Protein AF-A0A3D3S275-F1 (afdb_monomer_lite)

Secondary structure (DSSP, 8-state):
-TT--S--EETTEEPPHHHHHHHHHHHHHHH-HHHHS-GGG--SSPPPP--HHHHHHHHIIIIIIS-HHHHHHHHHHHHTTSS-------SS--HHHHHHHT--GGGSSS---TTTT--TT-----THHHH--------HHHHHHHHHHTPPPPPP-

Sequence (157 aa):
TTALAIARRQGSRRRPPQFQRQDAEDLIALIFPDQLACLENIQGEREIPDHPLVRQALRDCLDEVMDADGLERLLKGLESGAVQVSGRDLPGPSPLAEAVINAKPYAFLDDGEAEERRTRAISTRSAAWAEAAVPNVFDAAVVAAVRDQIRPAPRDA

pLDDT: mean 80.14, std 15.14, range [47.06, 98.38]

Foldseek 3Di:
DVVCPFDQDDPPGGDDVVVSVVVVVVVCCVQQVQVVDDPVVDDDDRDQGPDPVSVVVVCCVCCPVPVVVVVVVVVVCVVVVVDDDDDDDDPDDDPVRVCVLPPDPVVDPDPPPVVVSPPVVDDDPDCVVVVVVPPPDDPPVVVVVVCVVPDDDDDDD

Radius of gyration: 25.34 Å; chains: 1; bounding box: 57×40×63 Å

Structure (mmCIF, N/CA/C/O backbone):
data_AF-A0A3D3S275-F1
#
_entry.id   AF-A0A3D3S275-F1
#
loop_
_atom_site.group_PDB
_atom_site.id
_atom_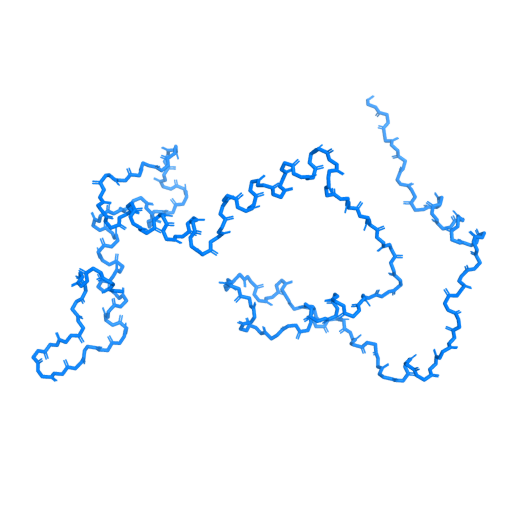site.type_symbol
_atom_site.label_atom_id
_atom_site.label_alt_id
_atom_site.label_comp_id
_atom_site.label_asym_id
_atom_site.label_entity_id
_atom_site.label_seq_id
_atom_site.pdbx_PDB_ins_code
_atom_site.Cartn_x
_atom_site.Cartn_y
_atom_site.Cartn_z
_atom_site.occupancy
_atom_site.B_iso_or_equiv
_atom_site.auth_seq_id
_atom_site.auth_comp_id
_atom_site.auth_asym_id
_atom_site.auth_atom_id
_atom_site.pdbx_PDB_model_num
ATOM 1 N N . THR A 1 1 ? 11.522 -6.764 -12.513 1.00 58.56 1 THR A N 1
ATOM 2 C CA . THR A 1 1 ? 12.154 -6.915 -13.851 1.00 58.56 1 THR A CA 1
ATOM 3 C C . THR A 1 1 ? 11.603 -8.121 -14.604 1.00 58.56 1 THR A C 1
ATOM 5 O O . THR A 1 1 ? 12.325 -8.806 -15.321 1.00 58.56 1 THR A O 1
ATOM 8 N N . THR A 1 2 ? 10.301 -8.363 -14.485 1.00 64.38 2 THR A N 1
ATOM 9 C CA . THR A 1 2 ? 9.579 -9.515 -15.046 1.00 64.38 2 THR A CA 1
ATOM 10 C C . THR A 1 2 ? 9.590 -9.514 -16.577 1.00 64.38 2 THR A C 1
ATOM 12 O O . THR A 1 2 ? 9.753 -10.562 -17.184 1.00 64.38 2 THR A O 1
ATOM 15 N N . ALA A 1 3 ? 9.561 -8.330 -17.195 1.00 81.06 3 ALA A N 1
ATOM 16 C CA . ALA A 1 3 ? 9.650 -8.157 -18.646 1.00 81.06 3 ALA A CA 1
ATOM 17 C C . ALA A 1 3 ? 11.088 -8.139 -19.212 1.00 81.06 3 ALA A C 1
ATOM 19 O O . ALA A 1 3 ? 11.273 -7.849 -20.388 1.00 81.06 3 ALA A O 1
ATOM 20 N N . LEU A 1 4 ? 12.119 -8.382 -18.387 1.00 84.69 4 LEU A N 1
ATOM 21 C CA . LEU A 1 4 ? 13.541 -8.331 -18.782 1.00 84.69 4 LEU A CA 1
ATOM 22 C C . LEU A 1 4 ? 14.008 -7.003 -19.424 1.00 84.69 4 LEU A C 1
ATOM 24 O O . LEU A 1 4 ? 15.074 -6.961 -20.030 1.00 84.69 4 LEU A O 1
ATOM 28 N N . ALA A 1 5 ? 13.265 -5.910 -19.229 1.00 86.62 5 ALA A N 1
ATOM 29 C CA . ALA A 1 5 ? 13.575 -4.596 -19.803 1.00 86.62 5 ALA A CA 1
ATOM 30 C C . ALA A 1 5 ? 14.853 -3.944 -19.234 1.00 86.62 5 ALA A C 1
ATOM 32 O O . ALA A 1 5 ? 15.454 -3.097 -19.884 1.00 86.62 5 ALA A O 1
ATOM 33 N N . ILE A 1 6 ? 15.288 -4.351 -18.035 1.00 91.00 6 ILE A N 1
ATOM 34 C CA . ILE A 1 6 ?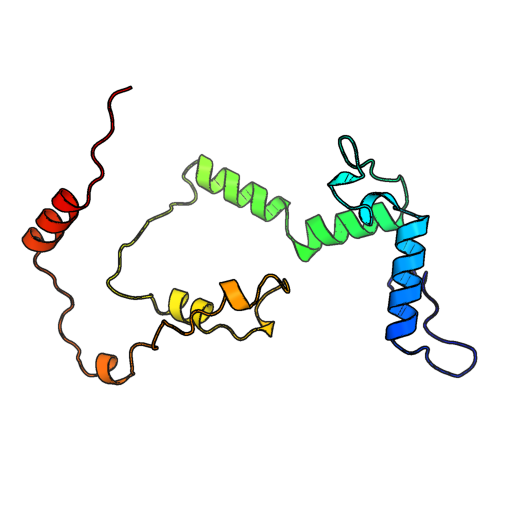 16.483 -3.817 -17.369 1.00 91.00 6 ILE A CA 1
ATOM 35 C C . ILE A 1 6 ? 17.580 -4.876 -17.333 1.00 91.00 6 ILE A C 1
ATOM 37 O O . ILE A 1 6 ? 17.381 -5.993 -16.837 1.00 91.00 6 ILE A O 1
ATOM 41 N N . ALA A 1 7 ? 18.768 -4.508 -17.813 1.00 89.56 7 ALA A N 1
ATOM 42 C CA . ALA A 1 7 ? 19.927 -5.384 -17.821 1.00 89.56 7 ALA A CA 1
ATOM 43 C C . ALA A 1 7 ? 20.372 -5.725 -16.389 1.00 89.56 7 ALA A C 1
ATOM 45 O O . ALA A 1 7 ? 20.755 -4.868 -15.597 1.00 89.56 7 ALA A O 1
ATOM 46 N N . ARG A 1 8 ? 20.387 -7.019 -16.053 1.00 89.81 8 ARG A N 1
ATOM 47 C CA . ARG A 1 8 ? 20.826 -7.502 -14.725 1.00 89.81 8 ARG A CA 1
ATOM 48 C C . ARG A 1 8 ? 22.299 -7.908 -14.682 1.00 89.81 8 ARG A C 1
ATOM 50 O O . ARG A 1 8 ? 22.852 -8.168 -13.609 1.00 89.81 8 ARG A O 1
ATOM 57 N N . ARG A 1 9 ? 22.940 -8.010 -15.846 1.00 90.75 9 ARG A N 1
ATOM 58 C CA . ARG A 1 9 ? 24.329 -8.443 -16.020 1.00 90.75 9 ARG A CA 1
ATOM 59 C C . ARG A 1 9 ? 25.020 -7.607 -17.086 1.00 90.75 9 ARG A C 1
ATOM 61 O O . ARG A 1 9 ? 24.390 -7.199 -18.053 1.00 90.75 9 ARG A O 1
ATOM 68 N N . GLN A 1 10 ? 26.320 -7.420 -16.908 1.00 86.12 10 GLN A N 1
ATOM 69 C CA . GLN A 1 10 ? 27.220 -6.861 -17.907 1.00 86.12 10 GLN A CA 1
ATOM 70 C C . GLN A 1 10 ? 28.366 -7.863 -18.089 1.00 86.12 10 GLN A C 1
ATOM 72 O O . GLN A 1 10 ? 29.195 -8.057 -17.195 1.00 86.12 10 GLN A O 1
ATOM 77 N N . GLY A 1 11 ? 28.344 -8.591 -19.209 1.00 87.94 11 GLY A N 1
ATOM 78 C CA . GLY A 1 11 ? 29.202 -9.761 -19.412 1.00 87.94 11 GLY A CA 1
ATOM 79 C C . GLY A 1 11 ? 28.978 -10.837 -18.338 1.00 87.94 11 GLY A C 1
ATOM 80 O O . GLY A 1 11 ? 27.848 -11.250 -18.069 1.00 87.94 11 GLY A O 1
ATOM 81 N N . SER A 1 12 ? 30.058 -11.288 -17.693 1.00 89.94 12 SER A N 1
ATOM 82 C CA . SER A 1 12 ? 30.006 -12.312 -16.639 1.00 89.94 12 SER A CA 1
ATOM 83 C C . SER A 1 12 ? 29.583 -11.781 -15.262 1.00 89.94 12 SER A C 1
ATOM 85 O O . SER A 1 12 ? 29.259 -12.577 -14.376 1.00 89.94 12 SER A O 1
ATOM 87 N N . ARG A 1 13 ? 29.552 -10.455 -15.062 1.00 90.38 13 ARG A N 1
ATOM 88 C CA . ARG A 1 13 ? 29.298 -9.822 -13.759 1.00 90.38 13 ARG A CA 1
ATOM 89 C C . ARG A 1 13 ? 27.846 -9.365 -13.615 1.00 90.38 13 ARG A C 1
ATOM 91 O O . ARG A 1 13 ? 27.201 -8.957 -14.580 1.00 90.38 13 ARG A O 1
ATOM 98 N N . ARG A 1 14 ? 27.319 -9.434 -12.388 1.00 91.00 14 ARG A N 1
ATOM 99 C CA . ARG A 1 14 ? 25.995 -8.891 -12.036 1.00 91.00 14 ARG A CA 1
ATOM 100 C C . ARG A 1 14 ? 26.083 -7.371 -11.913 1.00 91.00 14 ARG A C 1
ATOM 102 O O . ARG A 1 14 ? 27.045 -6.874 -11.332 1.00 91.00 14 ARG A O 1
ATOM 109 N N . ARG A 1 15 ? 25.082 -6.649 -12.423 1.00 92.06 15 ARG A N 1
ATOM 110 C CA . ARG A 1 15 ? 24.997 -5.197 -12.225 1.00 92.06 15 ARG A CA 1
ATOM 111 C C . ARG A 1 15 ? 24.554 -4.897 -10.786 1.00 92.06 15 ARG A C 1
ATOM 113 O O . ARG A 1 15 ? 23.614 -5.542 -10.314 1.00 92.06 15 ARG A O 1
ATOM 120 N N . PRO A 1 16 ? 25.199 -3.954 -10.081 1.00 93.19 16 PRO A N 1
ATOM 121 C CA . PRO A 1 16 ? 24.745 -3.513 -8.765 1.00 93.19 16 PRO A CA 1
ATOM 122 C C . PRO A 1 16 ? 23.274 -3.048 -8.774 1.00 93.19 16 PRO A C 1
ATOM 124 O O . PRO A 1 16 ? 22.828 -2.492 -9.782 1.00 93.19 16 PRO A O 1
ATOM 127 N N . PRO A 1 17 ? 22.506 -3.262 -7.686 1.00 91.75 17 PRO A N 1
ATOM 128 C CA . PRO A 1 17 ? 21.096 -2.866 -7.620 1.00 91.75 17 PRO A CA 1
ATOM 129 C C . PRO A 1 17 ? 20.848 -1.370 -7.843 1.00 91.75 17 PRO A C 1
ATOM 131 O O . PRO A 1 17 ? 19.816 -1.010 -8.390 1.00 91.75 17 PRO A O 1
ATOM 134 N N . GLN A 1 18 ? 21.791 -0.510 -7.454 1.00 93.19 18 GLN A N 1
ATOM 135 C CA . GLN A 1 18 ? 21.687 0.945 -7.594 1.00 93.19 18 GLN A CA 1
ATOM 136 C C . GLN A 1 18 ? 21.574 1.349 -9.066 1.00 93.19 18 GLN A C 1
ATOM 138 O O . GLN A 1 18 ? 20.670 2.085 -9.435 1.00 93.19 18 GLN A O 1
ATOM 143 N N . PHE A 1 19 ? 22.425 0.780 -9.923 1.00 92.44 19 PHE A N 1
ATOM 144 C CA . PHE A 1 19 ? 22.367 1.038 -11.360 1.00 92.44 19 PHE A CA 1
ATOM 145 C C . PHE A 1 19 ? 21.114 0.450 -12.009 1.00 92.44 19 PHE A C 1
ATOM 147 O O . PHE A 1 19 ? 20.572 1.055 -12.917 1.00 92.44 19 PHE A O 1
ATOM 154 N N . GLN A 1 20 ? 20.623 -0.698 -11.530 1.00 91.88 20 GLN A N 1
ATOM 155 C CA . GLN A 1 20 ? 19.355 -1.250 -12.022 1.00 91.88 20 GLN A CA 1
ATOM 156 C C . GLN A 1 20 ? 18.156 -0.358 -11.665 1.00 91.88 20 GLN A C 1
ATOM 158 O O . GLN A 1 20 ? 17.194 -0.336 -12.423 1.00 91.88 20 GLN A O 1
ATOM 163 N N . ARG A 1 21 ? 18.194 0.345 -10.522 1.00 91.31 21 ARG A N 1
ATOM 164 C CA . ARG A 1 21 ? 17.170 1.338 -10.159 1.00 91.31 21 ARG A CA 1
ATOM 165 C C . ARG A 1 21 ? 17.259 2.566 -11.051 1.00 91.31 21 ARG A C 1
ATOM 167 O O . ARG A 1 21 ? 16.245 2.936 -11.618 1.00 91.31 21 ARG A O 1
ATOM 174 N N . GLN A 1 22 ? 18.462 3.103 -11.246 1.00 93.25 22 GLN A N 1
ATOM 175 C CA . GLN A 1 22 ? 18.675 4.236 -12.145 1.00 93.25 22 GLN A CA 1
ATOM 176 C C . GLN A 1 22 ? 18.194 3.921 -13.571 1.00 93.25 22 GLN A C 1
ATOM 178 O O . GLN A 1 22 ? 17.392 4.663 -14.119 1.00 93.25 22 GLN A O 1
ATOM 183 N N . ASP A 1 23 ? 18.578 2.768 -14.135 1.00 92.69 23 ASP A N 1
ATOM 184 C CA . ASP A 1 23 ? 18.104 2.366 -15.467 1.00 92.69 23 ASP A CA 1
ATOM 185 C C . ASP A 1 23 ? 16.565 2.205 -15.511 1.00 92.69 23 ASP A C 1
ATOM 187 O O . ASP A 1 23 ? 15.942 2.389 -16.555 1.00 92.69 23 ASP A O 1
ATOM 191 N N . ALA A 1 24 ? 15.940 1.792 -14.399 1.00 91.94 24 ALA A N 1
ATOM 192 C CA . ALA A 1 24 ? 14.488 1.653 -14.308 1.00 91.94 24 ALA A CA 1
ATOM 193 C C . ALA A 1 24 ? 13.786 3.014 -14.236 1.00 91.94 24 ALA A C 1
ATOM 195 O O . ALA A 1 24 ? 12.747 3.181 -14.866 1.00 91.94 24 ALA A O 1
ATOM 196 N N . GLU A 1 25 ? 14.353 3.976 -13.510 1.00 91.88 25 GLU A N 1
ATOM 197 C CA . GLU A 1 25 ? 13.883 5.364 -13.479 1.00 91.88 25 GLU A CA 1
ATOM 198 C C . GLU A 1 25 ? 13.996 6.007 -14.867 1.00 91.88 25 GLU A C 1
ATOM 200 O O . GLU A 1 25 ? 13.021 6.586 -15.343 1.00 91.88 25 GLU A O 1
ATOM 205 N N . ASP A 1 26 ? 15.119 5.806 -15.567 1.00 93.31 26 ASP A N 1
ATOM 206 C CA . ASP A 1 26 ? 15.311 6.271 -16.947 1.00 93.31 26 ASP A CA 1
ATOM 207 C C . ASP A 1 26 ? 14.275 5.652 -17.904 1.00 93.31 26 ASP A C 1
ATOM 209 O O . ASP A 1 26 ? 13.726 6.329 -18.777 1.00 93.31 26 ASP A O 1
ATOM 213 N N . LEU A 1 27 ? 13.961 4.362 -17.729 1.00 93.00 27 LEU A N 1
ATOM 214 C CA . LEU A 1 27 ? 12.913 3.696 -18.501 1.00 93.00 27 LEU A CA 1
ATOM 215 C C . LEU A 1 27 ? 11.534 4.309 -18.226 1.00 93.00 27 LEU A C 1
ATOM 217 O O . LEU A 1 27 ? 10.785 4.527 -19.175 1.00 93.00 27 LEU A O 1
ATOM 221 N N . ILE A 1 28 ? 11.198 4.597 -16.963 1.00 92.69 28 ILE A N 1
ATOM 222 C CA . ILE A 1 28 ? 9.935 5.259 -16.599 1.00 92.69 28 ILE A CA 1
ATOM 223 C C . ILE A 1 28 ? 9.871 6.650 -17.232 1.00 92.69 28 ILE A C 1
ATOM 225 O O . ILE A 1 28 ? 8.863 6.973 -17.851 1.00 92.69 28 ILE A O 1
ATOM 229 N N . ALA A 1 29 ? 10.948 7.436 -17.162 1.00 91.44 29 ALA A N 1
ATOM 230 C CA . ALA A 1 29 ? 11.010 8.762 -17.777 1.00 91.44 29 ALA A CA 1
ATOM 231 C C . ALA A 1 29 ? 10.754 8.725 -19.292 1.00 91.44 29 ALA A C 1
ATOM 233 O O . ALA A 1 29 ? 10.172 9.656 -19.843 1.00 91.44 29 ALA A O 1
ATOM 234 N N . LEU A 1 30 ? 11.160 7.643 -19.963 1.00 92.81 30 LEU A N 1
ATOM 235 C CA . LEU A 1 30 ? 10.932 7.455 -21.392 1.00 92.81 30 LEU A CA 1
ATOM 236 C C . LEU A 1 30 ? 9.490 7.041 -21.720 1.00 92.81 30 LEU A C 1
ATOM 238 O O . LEU A 1 30 ? 8.929 7.525 -22.700 1.00 92.81 30 LEU A O 1
ATOM 242 N N . ILE A 1 31 ? 8.912 6.109 -20.955 1.00 93.69 31 ILE A N 1
ATOM 243 C CA . ILE A 1 31 ? 7.621 5.486 -21.303 1.00 93.69 31 ILE A CA 1
ATOM 244 C C . ILE A 1 31 ? 6.418 6.139 -20.623 1.00 93.69 31 ILE A C 1
ATOM 246 O O . ILE A 1 31 ? 5.303 5.969 -21.104 1.00 93.69 31 ILE A O 1
ATOM 250 N N . PHE A 1 32 ? 6.628 6.828 -19.501 1.00 92.62 32 PHE A N 1
ATOM 251 C CA . PHE A 1 32 ? 5.596 7.506 -18.722 1.00 92.62 32 PHE A CA 1
ATOM 252 C C . PHE A 1 32 ? 6.167 8.754 -18.020 1.00 92.62 32 PHE A C 1
ATOM 254 O O . PHE A 1 32 ? 6.220 8.808 -16.790 1.00 92.62 32 PHE A O 1
ATOM 261 N N . PRO A 1 33 ? 6.595 9.774 -18.788 1.00 87.88 33 PRO A N 1
ATOM 262 C CA . PRO A 1 33 ? 7.237 10.974 -18.244 1.00 87.88 33 PRO A CA 1
ATOM 263 C C . PRO A 1 33 ? 6.361 11.693 -17.215 1.00 87.88 33 PRO A C 1
ATOM 265 O O . PRO A 1 33 ? 6.856 12.110 -16.166 1.00 87.88 33 PRO A O 1
ATOM 268 N N . ASP A 1 34 ? 5.053 11.760 -17.468 1.00 87.50 34 ASP A N 1
ATOM 269 C CA . ASP A 1 34 ? 4.092 12.396 -16.574 1.00 87.50 34 ASP A CA 1
ATOM 270 C C . ASP A 1 34 ? 4.149 11.800 -15.170 1.00 87.50 34 ASP A C 1
ATOM 272 O O . ASP A 1 34 ? 4.082 12.554 -14.206 1.00 87.50 34 ASP A O 1
ATOM 276 N N . GLN A 1 35 ? 4.356 10.484 -15.017 1.00 85.75 35 GLN A N 1
ATOM 277 C CA . GLN A 1 35 ? 4.463 9.819 -13.711 1.00 85.75 35 GLN A CA 1
ATOM 278 C C . GLN A 1 35 ? 5.535 10.450 -12.808 1.00 85.75 35 GLN A C 1
ATOM 280 O O . GLN A 1 35 ? 5.349 10.505 -11.594 1.00 85.75 35 GLN A O 1
ATOM 285 N N . LEU A 1 36 ? 6.631 10.940 -13.391 1.00 83.88 36 LEU A N 1
ATOM 286 C CA . LEU A 1 36 ? 7.743 11.554 -12.663 1.00 83.88 36 LEU A CA 1
ATOM 287 C C . LEU A 1 36 ? 7.590 13.070 -12.493 1.00 83.88 36 LEU A C 1
ATOM 289 O O . LEU A 1 36 ? 8.333 13.674 -11.721 1.00 83.88 36 LEU A O 1
ATOM 293 N N . ALA A 1 37 ? 6.655 13.700 -13.204 1.00 81.88 37 ALA A N 1
ATOM 294 C CA . ALA A 1 37 ? 6.446 15.133 -13.100 1.00 81.88 37 ALA A CA 1
ATOM 295 C C . ALA A 1 37 ? 5.814 15.511 -11.747 1.00 81.88 37 ALA A C 1
ATOM 297 O O . ALA A 1 37 ? 4.862 14.873 -11.270 1.00 81.88 37 ALA A O 1
ATOM 298 N N . CYS A 1 38 ? 6.349 16.581 -11.141 1.00 77.25 38 CYS A N 1
ATOM 299 C CA . CYS A 1 38 ? 5.765 17.199 -9.952 1.00 77.25 38 CYS A CA 1
ATOM 300 C C . CYS A 1 38 ? 4.315 17.598 -10.231 1.00 77.25 38 CYS A C 1
ATOM 302 O O . CYS A 1 38 ? 3.987 18.020 -11.342 1.00 77.25 38 CYS A O 1
ATOM 304 N N . LEU A 1 39 ? 3.462 17.514 -9.209 1.00 66.25 39 LEU A N 1
ATOM 305 C CA . LEU A 1 39 ? 2.042 17.845 -9.333 1.00 66.25 39 LEU A CA 1
ATOM 306 C C . LEU A 1 39 ? 1.817 19.283 -9.827 1.00 66.25 39 LEU A C 1
ATOM 308 O O . LEU A 1 39 ? 0.859 19.511 -10.553 1.00 66.25 39 LEU A O 1
ATOM 312 N N . GLU A 1 40 ? 2.710 20.230 -9.516 1.00 74.06 40 GLU A N 1
ATOM 313 C CA . GLU A 1 40 ? 2.618 21.600 -10.040 1.00 74.06 40 GLU A CA 1
ATOM 314 C C . GLU A 1 40 ? 2.904 21.745 -11.547 1.00 74.06 40 GLU A C 1
ATOM 316 O O . GLU A 1 40 ? 2.515 22.747 -12.144 1.00 74.06 40 GLU A O 1
ATOM 321 N N . ASN A 1 41 ? 3.578 20.773 -12.169 1.00 69.75 41 ASN A N 1
ATOM 322 C CA . ASN A 1 41 ? 3.998 20.834 -13.574 1.00 69.75 41 ASN A CA 1
ATOM 323 C C . ASN A 1 41 ? 3.023 20.131 -14.527 1.00 69.75 41 ASN A C 1
ATOM 325 O O . ASN A 1 41 ? 3.186 20.227 -15.742 1.00 69.75 41 ASN A O 1
ATOM 329 N N . ILE A 1 42 ? 2.015 19.439 -13.993 1.00 69.56 42 ILE A N 1
ATOM 330 C CA . ILE A 1 42 ? 0.981 18.768 -14.780 1.00 69.56 42 ILE A CA 1
ATOM 331 C C . ILE A 1 42 ? -0.293 19.605 -14.691 1.00 69.56 42 ILE A C 1
ATOM 333 O O . ILE A 1 42 ? -0.877 19.761 -13.621 1.00 69.56 42 ILE A O 1
ATOM 337 N N . GLN A 1 43 ? -0.731 20.161 -15.820 1.00 69.25 43 GLN A N 1
ATOM 338 C CA . GLN A 1 43 ? -2.026 20.833 -15.903 1.00 69.25 43 GLN A CA 1
ATOM 339 C C . GLN A 1 43 ? -3.093 19.823 -16.334 1.00 69.25 43 GLN A C 1
ATOM 341 O O . GLN A 1 43 ? -3.148 19.451 -17.500 1.00 69.25 43 GLN A O 1
ATOM 346 N N . GLY A 1 44 ? -3.953 19.410 -15.400 1.00 75.50 44 GLY A N 1
ATOM 347 C CA . GLY A 1 44 ? -5.066 18.494 -15.670 1.00 75.50 44 GLY A CA 1
ATOM 348 C C . GLY A 1 44 ? -4.813 17.054 -15.218 1.00 75.50 44 GLY A C 1
ATOM 349 O O . GLY A 1 44 ? -4.001 16.798 -14.329 1.00 75.50 44 GLY A O 1
ATOM 350 N N . GLU A 1 45 ? -5.571 16.117 -15.787 1.00 78.50 45 GLU A N 1
ATOM 351 C CA . GLU A 1 45 ? -5.434 14.688 -15.497 1.00 78.50 45 GLU A CA 1
ATOM 352 C C . GLU A 1 45 ? -4.155 14.120 -16.125 1.00 78.50 45 GLU A C 1
ATOM 354 O O . GLU A 1 45 ? -3.722 14.557 -17.188 1.00 78.50 45 GLU A O 1
ATOM 359 N N . ARG A 1 46 ? -3.546 13.127 -15.465 1.00 83.81 46 ARG A N 1
ATOM 360 C CA . ARG A 1 46 ? -2.374 12.424 -16.003 1.00 83.81 46 ARG A CA 1
ATOM 361 C C . ARG A 1 46 ? -2.812 11.570 -17.187 1.00 83.81 46 ARG A C 1
ATOM 363 O O . ARG A 1 46 ? -3.615 10.653 -17.008 1.00 83.81 46 ARG A O 1
ATOM 370 N N . GLU A 1 47 ? -2.254 11.824 -18.364 1.00 86.75 47 GLU A N 1
ATOM 371 C CA . GLU A 1 47 ? -2.492 10.959 -19.514 1.00 86.75 47 GLU A CA 1
ATOM 372 C C . GLU A 1 47 ? -1.740 9.643 -19.314 1.00 86.75 47 GLU A C 1
ATOM 374 O O . GLU A 1 47 ? -0.525 9.627 -19.125 1.00 86.75 47 GLU A O 1
ATOM 379 N N . ILE A 1 48 ? -2.464 8.522 -19.319 1.00 90.81 48 ILE A N 1
ATOM 380 C CA . ILE A 1 48 ? -1.862 7.195 -19.167 1.00 90.81 48 ILE A CA 1
ATOM 381 C C . ILE A 1 48 ? -1.391 6.716 -20.547 1.00 90.81 48 ILE A C 1
ATOM 383 O O . ILE A 1 48 ? -2.230 6.501 -21.426 1.00 90.81 48 ILE A O 1
ATOM 387 N N . PRO A 1 49 ? -0.081 6.489 -20.756 1.00 92.94 49 PRO A N 1
ATOM 388 C CA . PRO A 1 49 ? 0.433 6.027 -22.038 1.00 92.94 49 PRO A CA 1
ATOM 389 C C . PRO A 1 49 ? -0.090 4.632 -22.394 1.00 92.94 49 PRO A C 1
ATOM 391 O O . PRO A 1 49 ? -0.092 3.725 -21.553 1.00 92.94 49 PRO A O 1
ATOM 394 N N . ASP A 1 50 ? -0.435 4.415 -23.668 1.00 93.75 50 ASP A N 1
ATOM 395 C CA . ASP A 1 50 ? -0.696 3.068 -24.190 1.00 93.75 50 ASP A CA 1
ATOM 396 C C . ASP A 1 50 ? 0.624 2.313 -24.387 1.00 93.75 50 ASP A C 1
ATOM 398 O O . ASP A 1 50 ? 1.184 2.208 -25.479 1.00 93.75 50 ASP A O 1
ATOM 402 N N . HIS A 1 51 ? 1.161 1.819 -23.276 1.00 94.31 51 HIS A N 1
ATOM 403 C CA . HIS A 1 51 ? 2.397 1.060 -23.246 1.00 94.31 51 HIS A CA 1
ATOM 404 C C . HIS A 1 51 ? 2.201 -0.231 -22.438 1.00 94.31 51 HIS A C 1
ATOM 406 O O . HIS A 1 51 ? 1.691 -0.183 -21.315 1.00 94.31 51 HIS A O 1
ATOM 412 N N . PRO A 1 52 ? 2.630 -1.408 -22.937 1.00 94.12 52 PRO A N 1
ATOM 413 C CA . PRO A 1 52 ? 2.370 -2.686 -22.273 1.00 94.12 52 PRO A CA 1
ATOM 414 C C . PRO A 1 52 ? 2.945 -2.761 -20.854 1.00 94.12 52 PRO A C 1
ATOM 416 O O . PRO A 1 52 ? 2.303 -3.330 -19.977 1.00 94.12 52 PRO A O 1
ATOM 419 N N . LEU A 1 53 ? 4.113 -2.155 -20.597 1.00 93.00 53 LEU A N 1
ATOM 420 C CA . LEU A 1 53 ? 4.677 -2.113 -19.239 1.00 93.00 53 LEU A CA 1
ATOM 421 C C . LEU A 1 53 ? 3.870 -1.219 -18.294 1.00 93.00 53 LEU A C 1
ATOM 423 O O . LEU A 1 53 ? 3.770 -1.546 -17.118 1.00 93.00 53 LEU A O 1
ATOM 427 N N . VAL A 1 54 ? 3.283 -0.129 -18.800 1.00 93.81 54 VAL A N 1
ATOM 428 C CA . VAL A 1 54 ? 2.440 0.767 -17.994 1.00 93.81 54 VAL A CA 1
ATOM 429 C C . VAL A 1 54 ? 1.132 0.059 -17.659 1.00 93.81 54 VAL A C 1
ATOM 431 O O . VAL A 1 54 ? 0.771 -0.031 -16.490 1.00 93.81 54 VAL A O 1
ATOM 434 N N . ARG A 1 55 ? 0.472 -0.542 -18.658 1.00 94.62 55 ARG A N 1
ATOM 435 C CA . ARG A 1 55 ? -0.761 -1.320 -18.451 1.00 94.62 55 ARG A CA 1
ATOM 436 C C . ARG A 1 55 ? -0.558 -2.475 -17.472 1.00 94.62 55 ARG A C 1
ATOM 438 O O . ARG A 1 55 ? -1.393 -2.673 -16.596 1.00 94.62 55 ARG A O 1
ATOM 445 N N . GLN A 1 56 ? 0.547 -3.214 -17.596 1.00 94.62 56 GLN A N 1
ATOM 446 C CA . GLN A 1 56 ? 0.859 -4.299 -16.666 1.00 94.62 56 GLN A CA 1
ATOM 447 C C . GLN A 1 56 ? 1.131 -3.771 -15.254 1.00 94.62 56 GLN A C 1
ATOM 449 O O . GLN A 1 56 ? 0.568 -4.303 -14.310 1.00 94.62 56 GLN A O 1
ATOM 454 N N . ALA A 1 57 ? 1.933 -2.713 -15.102 1.00 92.38 57 ALA A N 1
ATOM 455 C CA . ALA A 1 57 ? 2.228 -2.149 -13.786 1.00 92.38 57 ALA A CA 1
ATOM 456 C C . ALA A 1 57 ? 0.967 -1.626 -13.084 1.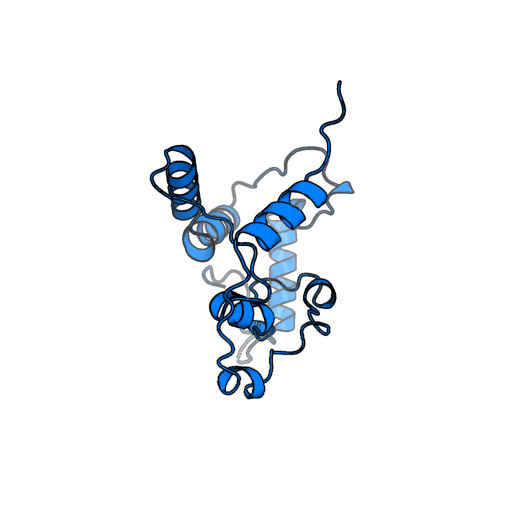00 92.38 57 ALA A C 1
ATOM 458 O O . ALA A 1 57 ? 0.791 -1.863 -11.894 1.00 92.38 57 ALA A O 1
ATOM 459 N N . LEU A 1 58 ? 0.070 -0.957 -13.817 1.00 93.31 58 LEU A N 1
ATOM 460 C CA . LEU A 1 58 ? -1.216 -0.515 -13.275 1.00 93.31 58 LEU A CA 1
ATOM 461 C C . LEU A 1 58 ? -2.064 -1.698 -12.815 1.00 93.31 58 LEU A C 1
ATOM 463 O O . LEU A 1 58 ? -2.603 -1.660 -11.714 1.00 93.31 58 LEU A O 1
ATOM 467 N N . ARG A 1 59 ? -2.137 -2.758 -13.625 1.00 94.62 59 ARG A N 1
ATOM 468 C CA . ARG A 1 59 ? -2.862 -3.976 -13.269 1.00 94.62 59 ARG A CA 1
ATOM 469 C C . ARG A 1 59 ? -2.281 -4.647 -12.025 1.00 94.62 59 ARG A C 1
ATOM 471 O O . ARG A 1 59 ? -3.027 -4.963 -11.110 1.00 94.62 59 ARG A O 1
ATOM 478 N N . ASP A 1 60 ? -0.964 -4.825 -11.969 1.00 93.88 60 ASP A N 1
ATOM 479 C CA . ASP A 1 60 ? -0.289 -5.452 -10.827 1.00 93.88 60 ASP A CA 1
ATOM 480 C C . ASP A 1 60 ? -0.528 -4.637 -9.546 1.00 93.88 60 ASP A C 1
ATOM 482 O O . ASP A 1 60 ? -0.852 -5.187 -8.494 1.00 93.88 60 ASP A O 1
ATOM 486 N N . CYS A 1 61 ? -0.426 -3.308 -9.629 1.00 92.75 61 CYS A N 1
ATOM 487 C CA . CYS A 1 61 ? -0.675 -2.437 -8.486 1.00 92.75 61 CYS A CA 1
ATOM 488 C C . CYS A 1 61 ? -2.137 -2.483 -8.022 1.00 92.75 61 CYS A C 1
ATOM 490 O O . CYS A 1 61 ? -2.375 -2.628 -6.826 1.00 92.75 61 CYS A O 1
ATOM 492 N N . LEU A 1 62 ? -3.104 -2.358 -8.934 1.00 94.12 62 LEU A N 1
ATOM 493 C CA . LEU A 1 62 ? -4.524 -2.253 -8.585 1.00 94.12 62 LEU A CA 1
ATOM 494 C C . LEU A 1 62 ? -5.134 -3.599 -8.180 1.00 94.12 62 LEU A C 1
ATOM 496 O O . LEU A 1 62 ? -5.848 -3.669 -7.180 1.00 94.12 62 LEU A O 1
ATOM 500 N N . ASP A 1 63 ? -4.827 -4.662 -8.919 1.00 93.81 63 ASP A N 1
ATOM 501 C CA . ASP A 1 63 ? -5.500 -5.950 -8.757 1.00 93.81 63 ASP A CA 1
ATOM 502 C C . ASP A 1 63 ? -4.736 -6.865 -7.793 1.00 93.81 63 ASP A C 1
ATOM 504 O O . ASP A 1 63 ? -5.350 -7.540 -6.970 1.00 93.81 63 ASP A O 1
ATOM 508 N N . GLU A 1 64 ? -3.400 -6.908 -7.880 1.00 90.00 64 GLU A N 1
ATOM 509 C CA . GLU A 1 64 ? -2.604 -7.854 -7.085 1.00 90.00 64 GLU A CA 1
ATOM 510 C C . GLU A 1 64 ? -2.170 -7.263 -5.744 1.00 90.00 64 GLU A C 1
ATOM 512 O O . GLU A 1 64 ? -2.294 -7.919 -4.710 1.00 90.00 64 GLU A O 1
ATOM 517 N N . VAL A 1 65 ? -1.645 -6.034 -5.746 1.00 90.19 65 VAL A N 1
ATOM 518 C CA . VAL A 1 65 ? -1.115 -5.409 -4.525 1.00 90.19 65 VAL A CA 1
ATOM 519 C C . VAL A 1 65 ? -2.221 -4.752 -3.700 1.00 90.19 65 VAL A C 1
ATOM 521 O O . VAL A 1 65 ? -2.217 -4.885 -2.477 1.00 90.19 65 VAL A O 1
ATOM 524 N N . MET A 1 66 ? -3.148 -4.035 -4.343 1.00 91.00 66 MET A N 1
ATOM 525 C CA . MET A 1 66 ? -4.178 -3.254 -3.647 1.00 91.00 66 MET A CA 1
ATOM 526 C C . MET A 1 66 ? -5.518 -3.983 -3.456 1.00 91.00 66 MET A C 1
ATOM 528 O O . MET A 1 66 ? -6.256 -3.589 -2.556 1.00 91.00 66 MET A O 1
ATOM 532 N N . ASP A 1 67 ? -5.840 -5.012 -4.256 1.00 94.56 67 ASP A N 1
ATOM 533 C CA . ASP A 1 67 ? -7.177 -5.646 -4.315 1.00 94.56 67 ASP A CA 1
ATOM 534 C C . ASP A 1 67 ? -8.303 -4.598 -4.432 1.00 94.56 67 ASP A C 1
ATOM 536 O O . ASP A 1 67 ? -9.183 -4.477 -3.572 1.00 94.56 67 ASP A O 1
ATOM 540 N N . ALA A 1 68 ? -8.254 -3.793 -5.499 1.00 96.00 68 ALA A N 1
ATOM 541 C CA . ALA A 1 68 ? -9.220 -2.721 -5.737 1.00 96.00 68 ALA A CA 1
ATOM 542 C C . ALA A 1 68 ? -10.675 -3.231 -5.752 1.00 96.00 68 ALA A C 1
ATOM 544 O O . ALA A 1 68 ? -11.558 -2.601 -5.164 1.00 96.00 68 ALA A O 1
ATOM 545 N N . ASP A 1 69 ? -10.918 -4.408 -6.334 1.00 96.06 69 ASP A N 1
ATOM 546 C CA . ASP A 1 69 ? -12.240 -5.040 -6.325 1.00 96.06 69 ASP A CA 1
ATOM 547 C C . ASP A 1 69 ? -12.691 -5.396 -4.897 1.00 96.06 69 ASP A C 1
ATOM 549 O O . ASP A 1 69 ? -13.870 -5.279 -4.552 1.00 96.06 69 ASP A O 1
ATOM 553 N N . GLY A 1 70 ? -11.774 -5.855 -4.041 1.00 96.25 70 GLY A N 1
ATOM 554 C CA . GLY A 1 70 ? -12.032 -6.113 -2.625 1.00 96.25 70 GLY A CA 1
ATOM 555 C C . GLY A 1 70 ? -12.404 -4.860 -1.859 1.00 96.25 70 GLY A C 1
ATOM 556 O O . GLY A 1 70 ? -13.375 -4.881 -1.094 1.00 96.25 70 GLY A O 1
ATOM 557 N N . LEU A 1 71 ? -11.700 -3.760 -2.118 1.00 96.69 71 LEU A N 1
ATOM 558 C CA . LEU A 1 71 ? -12.041 -2.461 -1.555 1.00 96.69 71 LEU A CA 1
ATOM 559 C C . LEU A 1 71 ? -13.436 -2.007 -2.005 1.00 96.69 71 LEU A C 1
ATOM 561 O O . LEU A 1 71 ? -14.249 -1.620 -1.166 1.00 96.69 71 LEU A O 1
ATOM 565 N N . GLU A 1 72 ? -13.759 -2.110 -3.296 1.00 97.88 72 GLU A N 1
ATOM 566 C CA . GLU A 1 72 ? -15.084 -1.746 -3.811 1.00 97.88 72 GLU A CA 1
ATOM 567 C C . GLU A 1 72 ? -16.195 -2.589 -3.159 1.00 97.88 72 GLU A C 1
ATOM 569 O O . GLU A 1 72 ? -17.224 -2.057 -2.731 1.00 97.88 72 GLU A O 1
ATOM 574 N N . ARG A 1 73 ? -15.982 -3.905 -3.014 1.00 98.12 73 ARG A N 1
ATOM 575 C CA . ARG A 1 73 ? -16.915 -4.797 -2.304 1.00 98.12 73 ARG A CA 1
ATOM 576 C C . ARG A 1 73 ? -17.111 -4.381 -0.848 1.00 98.12 73 ARG A C 1
ATOM 578 O O . ARG A 1 73 ? -18.246 -4.390 -0.369 1.00 98.12 73 ARG A O 1
ATOM 585 N N . LEU A 1 74 ? -16.037 -4.016 -0.148 1.00 97.75 74 LEU A N 1
ATOM 586 C CA . LEU A 1 74 ? -16.109 -3.554 1.238 1.00 97.75 74 LEU A CA 1
ATOM 587 C C . LEU A 1 74 ? -16.922 -2.259 1.350 1.00 97.75 74 LEU A C 1
ATOM 589 O O . LEU A 1 74 ? -17.797 -2.169 2.210 1.00 97.75 74 LEU A O 1
ATOM 593 N N . LEU A 1 75 ? -16.685 -1.292 0.461 1.00 98.00 75 LEU A N 1
ATOM 594 C CA . LEU A 1 75 ? -17.420 -0.025 0.430 1.00 98.00 75 LEU A CA 1
ATOM 595 C C . LEU A 1 75 ? -18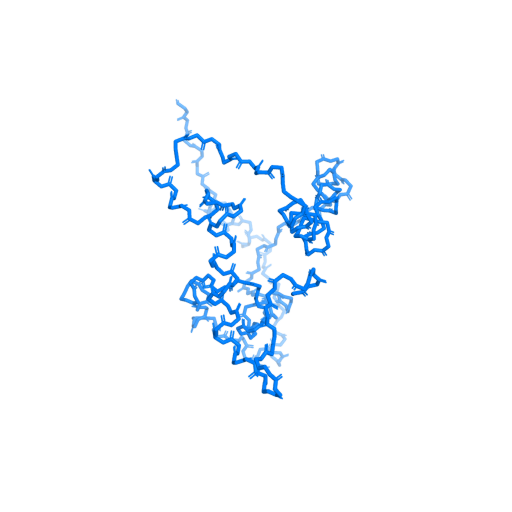.916 -0.239 0.171 1.00 98.00 75 LE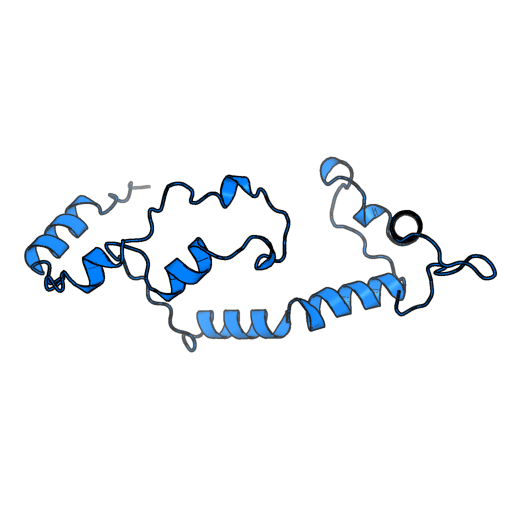U A C 1
ATOM 597 O O . LEU A 1 75 ? -19.743 0.287 0.913 1.00 98.00 75 LEU A O 1
ATOM 601 N N . LYS A 1 76 ? -19.277 -1.093 -0.794 1.00 98.25 76 LYS A N 1
ATOM 602 C CA . LYS A 1 76 ? -20.678 -1.491 -1.031 1.00 98.25 76 LYS A CA 1
ATOM 603 C C . LYS A 1 76 ? -21.289 -2.201 0.182 1.00 98.25 76 LYS A C 1
ATOM 605 O O . LYS A 1 76 ? -22.467 -2.025 0.498 1.00 98.25 76 LYS A O 1
ATOM 610 N N . GLY A 1 77 ? -20.495 -3.004 0.890 1.00 98.38 77 GLY A N 1
ATOM 611 C CA . GLY A 1 77 ? -20.898 -3.647 2.140 1.00 98.38 77 GLY A CA 1
ATOM 612 C C . GLY A 1 77 ? -21.200 -2.642 3.253 1.00 98.38 77 GLY A C 1
ATOM 613 O O . GLY A 1 77 ? -22.179 -2.814 3.978 1.00 98.38 77 GLY A O 1
ATOM 614 N N . LEU A 1 78 ? -20.400 -1.581 3.362 1.00 97.69 78 LEU A N 1
ATOM 615 C CA . LEU A 1 78 ? -20.626 -0.484 4.305 1.00 97.69 78 LEU A CA 1
ATOM 616 C C . LEU A 1 78 ? -21.881 0.319 3.940 1.00 97.69 78 LEU A C 1
ATOM 618 O O . LEU A 1 78 ? -22.718 0.560 4.806 1.00 97.69 78 LEU A O 1
ATOM 622 N N . GLU A 1 79 ? -22.047 0.678 2.664 1.00 97.44 79 GLU A N 1
ATOM 623 C CA . GLU A 1 79 ? -23.201 1.447 2.176 1.00 97.44 79 GLU A CA 1
ATOM 624 C C . GLU A 1 79 ? -24.526 0.690 2.357 1.00 97.44 79 GLU A C 1
ATOM 626 O O . GLU A 1 79 ? -25.520 1.259 2.803 1.00 97.44 79 GLU A O 1
ATOM 631 N N . SER A 1 80 ? -24.537 -0.615 2.073 1.00 97.56 80 SER A N 1
ATOM 632 C CA . SER A 1 80 ? -25.725 -1.466 2.242 1.00 97.56 80 SER A CA 1
ATOM 633 C C . SER A 1 80 ? -26.031 -1.840 3.698 1.00 97.56 80 SER A C 1
ATOM 635 O O . SER A 1 80 ? -27.083 -2.417 3.975 1.00 97.56 80 SER A O 1
ATOM 637 N N . GLY A 1 81 ? -25.115 -1.567 4.633 1.00 96.75 81 GLY A N 1
ATOM 638 C CA . GLY A 1 81 ? -25.210 -2.014 6.023 1.00 96.75 81 GLY A CA 1
ATOM 639 C C . GLY A 1 81 ? -24.931 -3.510 6.229 1.00 96.75 81 GLY A C 1
ATOM 640 O O . GLY A 1 81 ? -25.118 -4.018 7.334 1.00 96.75 81 GLY A O 1
ATOM 641 N N . ALA A 1 82 ? -24.464 -4.239 5.212 1.00 97.62 82 ALA A N 1
ATOM 642 C CA . ALA A 1 82 ? -23.985 -5.612 5.388 1.00 97.62 82 ALA A CA 1
ATOM 643 C C . ALA A 1 82 ? -22.721 -5.667 6.269 1.00 97.62 82 ALA A C 1
ATOM 645 O O . ALA A 1 82 ? -22.520 -6.624 7.018 1.00 97.62 82 ALA A O 1
ATOM 646 N N . VAL A 1 83 ? -21.892 -4.619 6.214 1.00 97.81 83 VAL A N 1
ATOM 647 C CA . VAL A 1 83 ? -20.748 -4.401 7.104 1.00 97.81 83 VAL A CA 1
ATOM 648 C C . VAL A 1 83 ? -21.123 -3.332 8.123 1.00 97.81 83 VAL A C 1
ATOM 650 O O . VAL A 1 83 ? -21.398 -2.187 7.776 1.00 97.81 83 VAL A O 1
ATOM 653 N N . GLN A 1 84 ? -21.134 -3.712 9.398 1.00 96.75 84 GLN A N 1
ATOM 654 C CA . GLN A 1 84 ? -21.483 -2.825 10.506 1.00 96.75 84 GLN A CA 1
ATOM 655 C C . GLN A 1 84 ? -20.222 -2.220 11.123 1.00 96.75 84 GLN A C 1
ATOM 657 O O . GLN A 1 84 ? -19.261 -2.932 11.417 1.00 96.75 84 GLN A O 1
ATOM 662 N N . VAL A 1 85 ? -20.242 -0.911 11.370 1.00 94.81 85 VAL A N 1
ATOM 663 C CA . VAL A 1 85 ? -19.142 -0.189 12.020 1.00 94.81 85 VAL A CA 1
ATOM 664 C C . VAL A 1 85 ? -19.604 0.287 13.389 1.00 94.81 85 VAL A C 1
ATOM 666 O O . VAL A 1 85 ? -20.634 0.944 13.512 1.00 94.81 85 VAL A O 1
ATOM 669 N N . SER A 1 86 ? -18.834 -0.021 14.435 1.00 93.25 86 SER A N 1
ATOM 670 C CA . SER A 1 86 ? -19.095 0.479 15.787 1.00 93.25 86 SER A CA 1
ATOM 671 C C . SER A 1 86 ? -17.887 1.236 16.327 1.00 93.25 86 SER A C 1
ATOM 673 O O . SER A 1 86 ? -16.826 0.641 16.515 1.00 93.25 86 SER A O 1
ATOM 675 N N . GLY A 1 87 ? -18.064 2.522 16.627 1.00 90.81 87 GLY A N 1
ATOM 676 C CA . GLY A 1 87 ? -17.089 3.306 17.382 1.00 90.81 87 GLY A CA 1
ATOM 677 C C . GLY A 1 87 ? -17.123 2.946 18.869 1.00 90.81 87 GLY A C 1
ATOM 678 O O . GLY A 1 87 ? -18.194 2.722 19.440 1.00 90.81 87 GLY A O 1
ATOM 679 N N . ARG A 1 88 ? -15.950 2.867 19.502 1.00 85.06 88 ARG A N 1
ATOM 680 C CA . ARG A 1 88 ? -15.806 2.617 20.942 1.00 85.06 88 ARG A CA 1
ATOM 681 C C . ARG A 1 88 ? -14.831 3.627 21.531 1.00 85.06 88 ARG A C 1
ATOM 683 O O . ARG A 1 88 ? -13.647 3.578 21.217 1.00 85.06 88 ARG A O 1
ATOM 690 N N . ASP A 1 89 ? -15.329 4.471 22.426 1.00 82.88 89 ASP A N 1
ATOM 691 C CA . ASP A 1 89 ? -14.484 5.342 23.239 1.00 82.88 89 ASP A CA 1
ATOM 692 C C . ASP A 1 89 ? -13.979 4.546 24.436 1.00 82.88 89 ASP A C 1
ATOM 694 O O . ASP A 1 89 ? -14.734 4.215 25.354 1.00 82.88 89 ASP A O 1
ATOM 698 N N . LEU A 1 90 ? -12.704 4.177 24.386 1.00 81.12 90 LEU A N 1
ATOM 699 C CA . LEU A 1 90 ? -12.049 3.406 25.430 1.00 81.12 90 LEU A CA 1
ATOM 700 C C . LEU A 1 90 ? -11.067 4.299 26.189 1.00 81.12 90 LEU A C 1
ATOM 702 O O . LEU A 1 90 ? -10.417 5.151 25.584 1.00 81.12 90 LEU A O 1
ATOM 706 N N . PRO A 1 91 ? -10.875 4.072 27.500 1.00 76.44 91 PRO A N 1
ATOM 707 C CA . PRO A 1 91 ? -9.892 4.822 28.276 1.00 76.44 91 PRO A CA 1
ATOM 708 C C . PRO A 1 91 ? -8.445 4.533 27.837 1.00 76.44 91 PRO A C 1
ATOM 710 O O . PRO A 1 91 ? -7.523 5.153 28.356 1.00 76.44 91 PRO A O 1
ATOM 713 N N . GLY A 1 92 ? -8.212 3.550 26.958 1.00 76.25 92 GLY A N 1
ATOM 714 C CA . GLY A 1 92 ? -6.917 3.209 26.364 1.00 76.25 92 GLY A CA 1
ATOM 715 C C . GLY A 1 92 ? -7.064 2.333 25.119 1.00 76.25 92 GLY A C 1
ATOM 716 O O . GLY A 1 92 ? -8.176 1.883 24.829 1.00 76.25 92 GLY A O 1
ATOM 717 N N . PRO A 1 93 ? -5.964 2.083 24.388 1.00 79.69 93 PRO A N 1
ATOM 718 C CA . PRO A 1 93 ? -5.995 1.264 23.182 1.00 79.69 93 PRO A CA 1
ATOM 719 C C . PRO A 1 93 ? -6.429 -0.176 23.496 1.00 79.69 93 PRO A C 1
ATOM 721 O O . PRO A 1 93 ? -6.125 -0.722 24.555 1.00 79.69 93 PRO A O 1
ATOM 724 N N . SER A 1 94 ? -7.162 -0.796 22.571 1.00 81.94 94 SER A N 1
ATOM 725 C CA . SER A 1 94 ? -7.438 -2.235 22.624 1.00 81.94 94 SER A CA 1
ATOM 726 C C . SER A 1 94 ? -6.172 -3.031 22.278 1.00 81.94 94 SER A C 1
ATOM 728 O O . SER A 1 94 ? -5.287 -2.479 21.625 1.00 81.94 94 SER A O 1
ATOM 730 N N . PRO A 1 95 ? -6.088 -4.337 22.597 1.00 83.00 95 PRO A N 1
ATOM 731 C CA . PRO A 1 95 ? -4.939 -5.158 22.199 1.00 83.00 95 PRO A CA 1
ATOM 732 C C . PRO A 1 95 ? -4.642 -5.118 20.688 1.00 83.00 95 PRO A C 1
ATOM 734 O O . PRO A 1 95 ? -3.485 -5.142 20.277 1.00 83.00 95 PRO A O 1
ATOM 737 N N . LEU A 1 96 ? -5.682 -4.998 19.850 1.00 82.50 96 LEU A N 1
ATOM 738 C CA . LEU A 1 96 ? -5.524 -4.843 18.402 1.00 82.50 96 LEU A CA 1
ATOM 739 C C . LEU A 1 96 ? -4.928 -3.476 18.037 1.00 82.50 96 LEU A C 1
ATOM 741 O O . LEU A 1 96 ? -4.031 -3.398 17.202 1.00 82.50 96 LEU A O 1
ATOM 745 N N . ALA A 1 97 ? -5.398 -2.404 18.678 1.00 83.19 97 ALA A N 1
ATOM 746 C CA . ALA A 1 97 ? -4.846 -1.069 18.472 1.00 83.19 97 ALA A CA 1
ATOM 747 C C . ALA A 1 97 ? -3.396 -0.976 18.980 1.00 83.19 97 ALA A C 1
ATOM 749 O O . ALA A 1 97 ? -2.553 -0.402 18.299 1.00 83.19 97 ALA A O 1
ATOM 750 N N . GLU A 1 98 ? -3.075 -1.589 20.124 1.00 80.81 98 GLU A N 1
ATOM 751 C CA . GLU A 1 98 ? -1.708 -1.655 20.659 1.00 80.81 98 GLU A CA 1
ATOM 752 C C . GLU A 1 98 ? -0.740 -2.356 19.699 1.00 80.81 98 GLU A C 1
ATOM 754 O O . GLU A 1 98 ? 0.406 -1.922 19.579 1.00 80.81 98 GLU A O 1
ATOM 759 N N . ALA A 1 99 ? -1.189 -3.394 18.987 1.00 80.56 99 ALA A N 1
ATOM 760 C CA . ALA A 1 99 ? -0.370 -4.086 17.994 1.00 80.56 99 ALA A CA 1
ATOM 761 C C . ALA A 1 99 ? -0.002 -3.186 16.802 1.00 80.56 99 ALA A C 1
ATOM 763 O O . ALA A 1 99 ? 1.126 -3.252 16.320 1.00 80.56 99 ALA A O 1
ATOM 764 N N . VAL A 1 100 ? -0.926 -2.327 16.356 1.00 80.19 100 VAL A N 1
ATOM 765 C CA . VAL A 1 100 ? -0.683 -1.360 15.271 1.00 80.19 100 VAL A CA 1
ATOM 766 C C . VAL A 1 100 ? 0.179 -0.192 15.756 1.00 80.19 100 VAL A C 1
ATOM 768 O O . VAL A 1 100 ? 1.139 0.180 15.089 1.00 80.19 100 VAL A O 1
ATOM 771 N N . ILE A 1 101 ? -0.108 0.347 16.946 1.00 76.50 101 ILE A N 1
ATOM 772 C CA . ILE A 1 101 ? 0.641 1.460 17.559 1.00 76.50 101 ILE A CA 1
ATOM 773 C C . ILE A 1 101 ? 2.113 1.092 17.784 1.00 76.50 101 ILE A C 1
ATOM 775 O O . ILE A 1 101 ? 2.993 1.931 17.605 1.00 76.50 101 ILE A O 1
ATOM 779 N N . ASN A 1 102 ? 2.381 -0.155 18.179 1.00 75.19 102 ASN A N 1
ATOM 780 C CA . ASN A 1 102 ? 3.731 -0.664 18.425 1.00 75.19 102 ASN A CA 1
ATOM 781 C C . ASN A 1 102 ? 4.293 -1.461 17.238 1.00 75.19 102 ASN A C 1
ATOM 783 O O . ASN A 1 102 ? 5.291 -2.177 17.391 1.00 75.19 102 ASN A O 1
ATOM 787 N N . ALA A 1 103 ? 3.657 -1.381 16.065 1.00 78.75 103 ALA A N 1
ATOM 788 C CA . ALA A 1 103 ? 4.129 -2.086 14.887 1.00 78.75 103 ALA A CA 1
ATOM 789 C C . ALA A 1 103 ? 5.534 -1.598 14.515 1.00 78.75 103 ALA A C 1
ATOM 791 O O . ALA A 1 103 ? 5.863 -0.411 14.570 1.00 78.75 103 ALA A O 1
ATOM 792 N N . LYS A 1 104 ? 6.401 -2.544 14.152 1.00 75.38 104 LYS A N 1
ATOM 793 C CA . LYS A 1 104 ? 7.767 -2.214 13.742 1.00 75.38 104 LYS A CA 1
ATOM 794 C C . LYS A 1 104 ? 7.732 -1.448 12.414 1.00 75.38 104 LYS A C 1
ATOM 796 O O . LYS A 1 104 ? 6.849 -1.718 11.607 1.00 75.38 104 LYS A O 1
ATOM 801 N N . PRO A 1 105 ? 8.715 -0.576 12.127 1.00 71.69 105 PRO A N 1
ATOM 802 C CA . PRO A 1 105 ? 8.707 0.259 10.922 1.00 71.69 105 PRO A CA 1
ATOM 803 C C . PRO A 1 105 ? 8.519 -0.508 9.605 1.00 71.69 105 PRO A C 1
ATOM 805 O O . PRO A 1 105 ? 7.880 -0.014 8.691 1.00 71.69 105 PRO A O 1
ATOM 808 N N . TYR A 1 106 ? 9.014 -1.744 9.522 1.00 73.25 106 TYR A N 1
ATOM 809 C CA . TYR A 1 106 ? 8.867 -2.584 8.330 1.00 73.25 106 TYR A CA 1
ATOM 810 C C . TYR A 1 106 ? 7.457 -3.164 8.124 1.00 73.25 106 TYR A C 1
ATOM 812 O O . TYR A 1 106 ? 7.229 -3.861 7.142 1.00 73.25 106 TYR A O 1
ATOM 820 N N . ALA A 1 107 ? 6.542 -2.981 9.079 1.00 73.69 107 ALA A N 1
ATOM 821 C CA . ALA A 1 107 ? 5.157 -3.434 8.971 1.00 73.69 107 ALA A CA 1
ATOM 822 C C . ALA A 1 107 ? 4.288 -2.470 8.146 1.00 73.69 107 ALA A C 1
ATOM 824 O O . ALA A 1 107 ? 3.148 -2.800 7.833 1.00 73.69 107 ALA A O 1
ATOM 825 N N . PHE A 1 108 ? 4.815 -1.292 7.809 1.00 69.81 108 PHE A N 1
ATOM 826 C CA . PHE A 1 108 ? 4.138 -0.290 6.998 1.00 69.81 108 PHE A CA 1
ATOM 827 C C . PHE A 1 108 ? 4.588 -0.404 5.538 1.00 69.81 108 PHE A C 1
ATOM 829 O O . PHE A 1 108 ? 5.736 -0.749 5.259 1.00 69.81 108 PHE A O 1
ATOM 836 N N . LEU A 1 109 ? 3.658 -0.156 4.614 1.00 63.59 109 LEU A N 1
ATOM 837 C CA . LEU A 1 109 ? 3.887 -0.275 3.171 1.00 63.59 109 LEU A CA 1
ATOM 838 C C . LEU A 1 109 ? 4.494 0.995 2.554 1.00 63.59 109 LEU A C 1
ATOM 840 O O . LEU A 1 109 ? 5.005 0.928 1.439 1.00 63.59 109 LEU A O 1
ATOM 844 N N . ASP A 1 110 ? 4.453 2.127 3.262 1.00 63.91 110 ASP A N 1
ATOM 845 C CA . ASP A 1 110 ? 5.000 3.402 2.809 1.00 63.91 110 ASP A CA 1
ATOM 846 C C . ASP A 1 110 ? 6.045 3.981 3.782 1.00 63.91 110 ASP A C 1
ATOM 848 O O . ASP A 1 110 ? 6.021 3.777 4.998 1.00 63.91 110 ASP A O 1
ATOM 852 N N . ASP A 1 111 ? 6.967 4.759 3.215 1.00 57.34 111 ASP A N 1
ATOM 853 C CA . ASP A 1 111 ? 7.935 5.573 3.952 1.00 57.34 111 ASP A CA 1
ATOM 854 C C . ASP A 1 111 ? 7.354 6.962 4.268 1.00 57.34 111 ASP A C 1
ATOM 856 O O . ASP A 1 111 ? 8.100 7.939 4.337 1.00 57.34 111 ASP A O 1
ATOM 860 N N . GLY A 1 112 ? 6.025 7.092 4.433 1.00 62.25 112 GLY A N 1
ATOM 861 C CA . GLY A 1 112 ? 5.428 8.367 4.863 1.00 62.25 112 GLY A CA 1
ATOM 862 C C . GLY A 1 112 ? 6.099 8.870 6.147 1.00 62.25 112 GLY A C 1
ATOM 863 O O . GLY A 1 112 ? 6.851 8.120 6.774 1.00 62.25 112 GLY A O 1
ATOM 864 N N . GLU A 1 113 ? 5.900 10.128 6.539 1.00 57.84 113 GLU A N 1
ATOM 865 C CA . GLU A 1 113 ? 6.713 10.717 7.607 1.00 57.84 113 GLU A CA 1
ATOM 866 C C . GLU A 1 113 ? 6.701 9.845 8.873 1.00 57.84 113 GLU A C 1
ATOM 868 O O . GLU A 1 113 ? 5.734 9.790 9.630 1.00 57.84 113 GLU A O 1
ATOM 873 N N . ALA A 1 114 ? 7.809 9.136 9.122 1.00 57.25 114 ALA A N 1
ATOM 874 C CA . ALA A 1 114 ? 7.947 8.268 10.288 1.00 57.25 114 ALA A CA 1
ATOM 875 C C . ALA A 1 114 ? 7.801 9.066 11.598 1.00 57.25 114 ALA A C 1
ATOM 877 O O . ALA A 1 114 ? 7.568 8.483 12.655 1.00 57.25 114 ALA A O 1
ATOM 878 N N . GLU A 1 115 ? 7.935 10.394 11.513 1.00 55.91 115 GLU A N 1
ATOM 879 C CA . GLU A 1 115 ? 7.627 11.387 12.538 1.00 55.91 115 GLU A CA 1
ATOM 880 C C . GLU A 1 115 ? 6.135 11.441 12.897 1.00 55.91 115 GLU A C 1
ATOM 882 O O . GLU A 1 115 ? 5.818 11.391 14.083 1.00 55.91 115 GLU A O 1
ATOM 887 N N . GLU A 1 116 ? 5.215 11.430 11.925 1.00 55.62 116 GLU A N 1
ATOM 888 C CA . GLU A 1 116 ? 3.763 11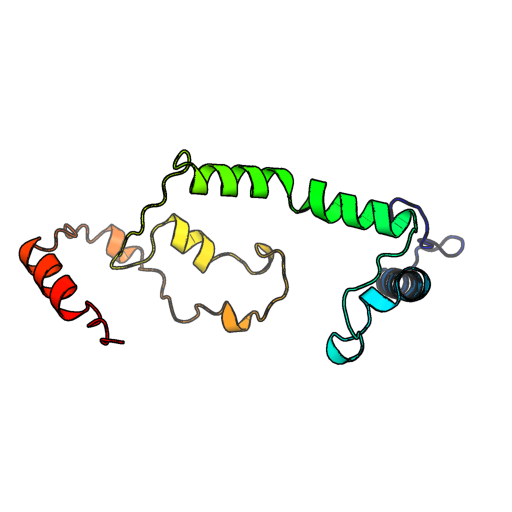.359 12.182 1.00 55.62 116 GLU A CA 1
ATOM 889 C C . GLU A 1 116 ? 3.356 10.027 12.829 1.00 55.62 116 GLU A C 1
ATOM 891 O O . GLU A 1 116 ? 2.348 9.930 13.528 1.00 55.62 116 GLU A O 1
ATOM 896 N N . ARG A 1 117 ? 4.193 8.997 12.653 1.00 60.81 117 ARG A N 1
ATOM 897 C CA . ARG A 1 117 ? 4.028 7.664 13.253 1.00 60.81 117 ARG A CA 1
ATOM 898 C C . ARG A 1 117 ? 4.734 7.502 14.590 1.00 60.81 117 ARG A C 1
ATOM 900 O O . ARG A 1 117 ? 4.616 6.451 15.219 1.00 60.81 117 ARG A O 1
ATOM 907 N N . ARG A 1 118 ? 5.478 8.511 15.060 1.00 54.66 118 ARG A N 1
ATOM 908 C CA . ARG A 1 118 ? 6.053 8.499 16.409 1.00 54.66 118 ARG A CA 1
ATOM 909 C C . ARG A 1 118 ? 4.954 8.731 17.432 1.00 54.66 118 ARG A C 1
ATOM 911 O O . ARG A 1 118 ? 4.897 9.761 18.095 1.00 54.66 118 ARG A O 1
ATOM 918 N N . THR A 1 119 ? 4.215 7.678 17.740 1.00 53.31 119 THR A N 1
ATOM 919 C CA . THR A 1 119 ? 3.565 7.490 19.041 1.00 53.31 119 THR A CA 1
ATOM 920 C C . THR A 1 119 ? 4.611 7.233 20.136 1.00 53.31 119 THR A C 1
ATOM 922 O O . THR A 1 119 ? 4.455 6.364 20.984 1.00 53.31 119 THR A O 1
ATOM 925 N N . ARG A 1 120 ? 5.691 8.034 20.187 1.00 49.22 120 ARG A N 1
ATOM 926 C CA . ARG A 1 120 ? 6.664 8.042 21.299 1.00 49.22 120 ARG A CA 1
ATOM 927 C C . ARG A 1 120 ? 6.029 8.461 22.634 1.00 49.22 120 ARG A C 1
ATOM 929 O O . ARG A 1 120 ? 6.690 8.390 23.663 1.00 49.22 120 ARG A O 1
ATOM 936 N N . ALA A 1 121 ? 4.770 8.900 22.616 1.00 51.84 121 ALA A N 1
ATOM 937 C CA . ALA A 1 121 ? 4.018 9.335 23.786 1.00 51.84 121 ALA A CA 1
ATOM 938 C C . ALA A 1 121 ? 3.039 8.282 24.341 1.00 51.84 121 ALA A C 1
ATOM 940 O O . ALA A 1 121 ? 2.482 8.501 25.416 1.00 51.84 121 ALA A O 1
ATOM 941 N N . ILE A 1 122 ? 2.820 7.145 23.666 1.00 53.94 122 ILE A N 1
ATOM 942 C CA . ILE A 1 122 ? 1.950 6.092 24.209 1.00 53.94 122 ILE A CA 1
ATOM 943 C C . ILE A 1 122 ? 2.828 5.115 24.983 1.00 53.94 122 ILE A C 1
ATOM 945 O O . ILE A 1 122 ? 3.342 4.142 24.440 1.00 53.94 122 ILE A O 1
ATOM 949 N N . SER A 1 123 ? 3.022 5.404 26.272 1.00 55.03 123 SER A N 1
ATOM 950 C CA . SER A 1 123 ? 3.553 4.416 27.209 1.00 55.03 123 SER A CA 1
ATOM 951 C C . SER A 1 123 ? 2.642 3.192 27.149 1.00 55.03 123 SER A C 1
ATOM 953 O O . SER A 1 123 ? 1.455 3.294 27.474 1.00 55.03 123 SER A O 1
ATOM 955 N N . THR A 1 124 ? 3.172 2.056 26.687 1.00 54.81 124 THR A N 1
ATOM 956 C CA . THR A 1 124 ? 2.488 0.763 26.775 1.00 54.81 124 THR A CA 1
ATOM 957 C C . THR A 1 124 ? 1.997 0.615 28.199 1.00 54.81 124 THR A C 1
ATOM 959 O O . THR A 1 124 ? 2.799 0.700 29.136 1.00 54.81 124 THR A O 1
ATOM 962 N N . ARG A 1 125 ? 0.684 0.455 28.370 1.00 54.69 125 ARG A N 1
ATOM 963 C CA . ARG A 1 125 ? 0.087 0.251 29.683 1.00 54.69 125 ARG A CA 1
ATOM 964 C C . ARG A 1 125 ? 0.786 -0.975 30.274 1.00 54.69 125 ARG A C 1
ATOM 966 O O . ARG A 1 125 ? 0.652 -2.075 29.752 1.00 54.69 125 ARG A O 1
ATOM 973 N N . SER A 1 126 ? 1.660 -0.745 31.255 1.00 53.03 126 SER A N 1
ATOM 974 C CA . SER A 1 126 ? 2.551 -1.768 31.808 1.00 53.03 126 SER A CA 1
ATOM 975 C C . SER A 1 126 ? 1.756 -3.019 32.185 1.00 53.03 126 SER A C 1
ATOM 977 O O . SER A 1 126 ? 0.623 -2.904 32.656 1.00 53.03 126 SER A O 1
ATOM 979 N N . ALA A 1 127 ? 2.374 -4.198 32.069 1.00 53.09 127 ALA A N 1
ATOM 980 C CA . ALA A 1 127 ? 1.850 -5.460 32.597 1.00 53.09 127 ALA A CA 1
ATOM 981 C C . ALA A 1 127 ? 1.387 -5.359 34.071 1.00 53.09 127 ALA A C 1
ATOM 983 O O . ALA A 1 127 ? 0.532 -6.128 34.495 1.00 53.09 127 ALA A O 1
ATOM 984 N N . ALA A 1 128 ? 1.856 -4.352 34.821 1.00 47.38 128 ALA A N 1
ATOM 985 C CA . ALA A 1 128 ? 1.357 -3.998 36.151 1.00 47.38 128 ALA A CA 1
ATOM 986 C C . ALA A 1 128 ? -0.159 -3.686 36.211 1.00 47.38 128 ALA A C 1
ATOM 988 O O . ALA A 1 128 ? -0.768 -3.817 37.268 1.00 47.38 128 ALA A O 1
ATOM 989 N N . TRP A 1 129 ? -0.798 -3.297 35.100 1.00 47.56 129 TRP A N 1
ATOM 990 C CA . TRP A 1 129 ? -2.257 -3.117 35.026 1.00 47.56 129 TRP A CA 1
ATOM 991 C C . TRP A 1 129 ? -3.020 -4.409 34.707 1.00 47.56 129 TRP A C 1
ATOM 993 O O . TRP A 1 129 ? -4.215 -4.471 34.972 1.00 47.56 129 TRP A O 1
ATOM 1003 N N . ALA A 1 130 ? -2.361 -5.446 34.175 1.00 52.28 130 ALA A N 1
ATOM 1004 C CA . ALA A 1 130 ? -2.982 -6.764 34.024 1.00 52.28 130 ALA A CA 1
ATOM 1005 C C . ALA A 1 130 ? -3.193 -7.448 35.389 1.00 52.28 130 ALA A C 1
ATOM 1007 O O . ALA A 1 130 ? -4.145 -8.207 35.550 1.00 52.28 130 ALA A O 1
ATOM 1008 N N . GLU A 1 131 ? -2.351 -7.138 36.384 1.00 47.06 131 GLU A N 1
ATOM 1009 C CA . GLU A 1 131 ? -2.540 -7.560 37.781 1.00 47.06 131 GLU A CA 1
ATOM 1010 C C . GLU A 1 131 ? -3.551 -6.683 38.537 1.00 47.06 131 GLU A C 1
ATOM 1012 O O . GLU A 1 131 ? -4.268 -7.171 39.411 1.00 47.06 131 GLU A O 1
ATOM 1017 N N . ALA A 1 132 ? -3.678 -5.405 38.170 1.00 49.66 132 ALA A N 1
ATOM 1018 C CA . ALA A 1 132 ? -4.724 -4.524 38.674 1.00 49.66 132 ALA A CA 1
ATOM 1019 C C . ALA A 1 132 ? -6.033 -4.758 37.904 1.00 49.66 132 ALA A C 1
ATOM 1021 O O . ALA A 1 132 ? -6.500 -3.896 37.159 1.00 49.66 132 ALA A O 1
ATOM 1022 N N . ALA A 1 133 ? -6.652 -5.921 38.107 1.00 48.91 133 ALA A N 1
ATOM 1023 C CA . ALA A 1 133 ? -8.046 -6.174 37.752 1.00 48.91 133 ALA A CA 1
ATOM 1024 C C . ALA A 1 133 ? -8.984 -5.295 38.604 1.00 48.91 133 ALA A C 1
ATOM 1026 O O . ALA A 1 133 ? -9.797 -5.783 39.384 1.00 48.91 133 ALA A O 1
ATOM 1027 N N . VAL A 1 134 ? -8.861 -3.972 38.497 1.00 53.03 134 VAL A N 1
ATOM 1028 C CA . VAL A 1 134 ? -9.897 -3.054 38.950 1.00 53.03 134 VAL A CA 1
ATOM 1029 C C . VAL A 1 134 ? -11.010 -3.177 37.914 1.00 53.03 134 VAL A C 1
ATOM 1031 O O . VAL A 1 134 ? -10.743 -2.973 36.725 1.00 53.03 134 VAL A O 1
ATOM 1034 N N . PRO A 1 135 ? -12.244 -3.539 38.302 1.00 51.66 135 PRO A N 1
ATOM 1035 C CA . PRO A 1 135 ? -13.353 -3.540 37.367 1.00 51.66 135 PRO A CA 1
ATOM 1036 C C . PRO A 1 135 ? -13.449 -2.135 36.775 1.00 51.66 135 PRO A C 1
ATOM 1038 O O . PRO A 1 135 ? -13.719 -1.174 37.490 1.00 51.66 135 PRO A O 1
ATOM 1041 N N . ASN A 1 136 ? -13.216 -2.014 35.469 1.00 55.06 136 ASN A N 1
ATOM 1042 C CA . ASN A 1 136 ? -13.401 -0.788 34.689 1.00 55.06 136 ASN A CA 1
ATOM 1043 C C . ASN A 1 136 ? -14.906 -0.484 34.525 1.00 55.06 136 ASN A C 1
ATOM 1045 O O . ASN A 1 136 ? -15.401 -0.211 33.434 1.00 55.06 136 ASN A O 1
ATOM 1049 N N . VAL A 1 137 ? -15.665 -0.604 35.613 1.00 61.56 137 VAL A N 1
ATOM 1050 C CA . VAL A 1 137 ? -17.086 -0.296 35.672 1.00 61.56 137 VAL A CA 1
ATOM 1051 C C . VAL A 1 137 ? -17.179 1.146 36.140 1.00 61.56 137 VAL A C 1
ATOM 1053 O O . VAL A 1 137 ? -17.325 1.432 37.325 1.00 61.56 137 VAL A O 1
ATOM 1056 N N . PHE A 1 138 ? -17.030 2.072 35.197 1.00 68.69 138 PHE A N 1
ATOM 1057 C CA . PHE A 1 138 ? -17.471 3.438 35.434 1.00 68.69 138 PHE A CA 1
ATOM 1058 C C . PHE A 1 138 ? -18.992 3.414 35.600 1.00 68.69 138 PHE A C 1
ATOM 1060 O O . PHE A 1 138 ? -19.689 2.783 34.802 1.00 68.69 138 PHE A O 1
ATOM 1067 N N . ASP A 1 139 ? -19.499 4.077 36.637 1.00 77.94 139 ASP A N 1
ATOM 1068 C CA . ASP A 1 139 ? -20.937 4.244 36.834 1.00 77.94 139 ASP A CA 1
ATOM 1069 C C . ASP A 1 139 ? -21.554 4.855 35.564 1.00 77.94 139 ASP A C 1
ATOM 1071 O O . ASP A 1 139 ? -21.070 5.865 35.036 1.00 77.94 139 ASP A O 1
ATOM 1075 N N . ALA A 1 140 ? -22.621 4.232 35.062 1.00 80.31 140 ALA A N 1
ATOM 1076 C CA . ALA A 1 140 ? -23.327 4.676 33.868 1.00 80.31 140 ALA A CA 1
ATOM 1077 C C . ALA A 1 140 ? -23.790 6.140 33.977 1.00 80.31 140 ALA A C 1
ATOM 1079 O O . ALA A 1 140 ? -23.800 6.848 32.968 1.00 80.31 140 ALA A O 1
ATOM 1080 N N . ALA A 1 141 ? -24.106 6.615 35.188 1.00 80.56 141 ALA A N 1
ATOM 1081 C CA . ALA A 1 141 ? -24.472 8.006 35.436 1.00 80.56 141 ALA A CA 1
ATOM 1082 C C . ALA A 1 141 ? -23.299 8.970 35.184 1.00 80.56 141 ALA A C 1
ATOM 1084 O O . ALA A 1 141 ? -23.488 10.035 34.596 1.00 80.56 141 ALA A O 1
ATOM 1085 N N . VAL A 1 142 ? -22.075 8.580 35.557 1.00 80.56 142 VAL A N 1
ATOM 1086 C CA . VAL A 1 142 ? -20.860 9.383 35.339 1.00 80.56 142 VAL A CA 1
ATOM 1087 C C . VAL A 1 142 ? -20.513 9.440 33.853 1.00 80.56 142 VAL A C 1
ATOM 1089 O O . VAL A 1 142 ? -20.218 10.511 33.326 1.00 80.56 142 VAL A O 1
ATOM 1092 N N . VAL A 1 143 ? -20.607 8.308 33.149 1.00 80.50 143 VAL A N 1
ATOM 1093 C CA . VAL A 1 143 ? -20.373 8.255 31.695 1.00 80.50 143 VAL A CA 1
ATOM 1094 C C . VAL A 1 143 ? -21.388 9.120 30.944 1.00 80.50 143 VAL A C 1
ATOM 1096 O O . VAL A 1 143 ? -21.013 9.846 30.022 1.00 80.50 143 VAL A O 1
ATOM 1099 N N . ALA A 1 144 ? -22.663 9.072 31.339 1.00 85.31 144 ALA A N 1
ATOM 1100 C CA . ALA A 1 144 ? -23.708 9.901 30.748 1.00 85.31 144 ALA A CA 1
ATOM 1101 C C . ALA A 1 144 ? -23.445 11.400 30.969 1.00 85.31 144 ALA A C 1
ATOM 1103 O O . ALA A 1 144 ? -23.527 12.173 30.017 1.00 85.31 144 ALA A O 1
ATOM 1104 N N . ALA A 1 145 ? -23.057 11.795 32.185 1.00 86.50 145 ALA A N 1
ATOM 1105 C CA . ALA A 1 145 ? -22.747 13.185 32.509 1.00 86.50 145 ALA A CA 1
ATOM 1106 C C . ALA A 1 145 ? -21.563 13.734 31.693 1.00 86.50 145 ALA A C 1
ATOM 1108 O O . ALA A 1 145 ? -21.647 14.837 31.159 1.00 86.50 145 ALA A O 1
ATOM 1109 N N . VAL A 1 146 ? -20.479 12.963 31.540 1.00 84.62 146 VAL A N 1
ATOM 1110 C CA . VAL A 1 146 ? -19.325 13.398 30.732 1.00 84.62 146 VAL A CA 1
ATOM 1111 C C . VAL A 1 146 ? -19.698 13.513 29.255 1.00 84.62 146 VAL A C 1
ATOM 1113 O O . VAL A 1 146 ? -19.318 14.487 28.613 1.00 84.62 146 VAL A O 1
ATOM 1116 N N . ARG A 1 147 ? -20.476 12.565 28.713 1.00 82.88 147 ARG A N 1
ATOM 1117 C CA . ARG A 1 147 ? -20.949 12.615 27.317 1.00 82.88 147 ARG A CA 1
ATOM 1118 C C . ARG A 1 147 ? -21.758 13.869 27.008 1.00 82.88 147 ARG A C 1
ATOM 1120 O O . ARG A 1 147 ? -21.637 14.396 25.906 1.00 82.88 147 ARG A O 1
ATOM 1127 N N . ASP A 1 148 ? -22.565 14.326 27.958 1.00 85.62 148 ASP A N 1
ATOM 1128 C CA . ASP A 1 148 ? -23.353 15.547 27.805 1.00 85.62 148 ASP A CA 1
ATOM 1129 C C . ASP A 1 148 ? -22.458 16.798 27.807 1.00 85.62 148 ASP A C 1
ATOM 1131 O O . ASP A 1 148 ? -22.617 17.681 26.970 1.00 85.62 148 ASP A O 1
ATOM 1135 N N . GLN A 1 149 ? -21.432 16.824 28.665 1.00 82.88 149 GLN A N 1
ATOM 1136 C CA . GLN A 1 149 ? -20.481 17.940 28.759 1.00 82.88 149 GLN A CA 1
ATOM 1137 C C . GLN A 1 149 ? -19.592 18.107 27.521 1.00 82.88 149 GLN A C 1
ATOM 1139 O O . GLN A 1 149 ? -19.210 19.227 27.189 1.00 82.88 149 GLN A O 1
ATOM 1144 N N . ILE A 1 150 ? -19.228 17.010 26.853 1.00 81.19 150 ILE A N 1
ATOM 1145 C CA . ILE A 1 150 ? -18.303 17.036 25.706 1.00 81.19 150 ILE A CA 1
ATOM 1146 C C . ILE A 1 150 ? -19.011 17.151 24.353 1.00 81.19 150 ILE A C 1
ATOM 1148 O O . ILE A 1 150 ? -18.344 17.204 23.319 1.00 81.19 150 ILE A O 1
ATOM 1152 N N . ARG A 1 151 ? -20.349 17.154 24.325 1.00 78.81 151 ARG A N 1
ATOM 1153 C CA . ARG A 1 151 ? -21.102 17.209 23.071 1.00 78.81 151 ARG A CA 1
ATOM 1154 C C . ARG A 1 151 ? -20.951 18.606 22.452 1.00 78.81 151 ARG A C 1
ATOM 1156 O O . ARG A 1 151 ? -21.336 19.586 23.089 1.00 78.81 151 ARG A O 1
ATOM 1163 N N . PRO A 1 152 ? -20.409 18.742 21.229 1.00 73.19 152 PRO A N 1
ATOM 1164 C CA . PRO A 1 152 ? -20.312 20.049 20.593 1.00 73.19 152 PRO A CA 1
ATOM 1165 C C . PRO A 1 152 ? -21.717 20.594 20.319 1.00 73.19 152 PRO A C 1
ATOM 1167 O O . PRO A 1 152 ? -22.562 19.892 19.759 1.00 73.19 152 PRO A O 1
ATOM 1170 N N . ALA A 1 153 ? -21.965 21.845 20.715 1.00 74.19 153 ALA A N 1
ATOM 1171 C CA . ALA A 1 153 ? -23.202 22.535 20.377 1.00 74.19 153 ALA A CA 1
ATOM 1172 C C . ALA A 1 153 ? -23.223 22.791 18.859 1.00 74.19 153 ALA A C 1
ATOM 1174 O O . ALA A 1 153 ? -22.294 23.435 18.352 1.00 74.19 153 ALA A O 1
ATOM 1175 N N . PRO A 1 154 ? -24.228 22.294 18.115 1.00 69.12 154 PRO A N 1
ATOM 1176 C CA . PRO A 1 154 ? -24.376 22.661 16.716 1.00 69.12 154 PRO A CA 1
ATOM 1177 C C . PRO A 1 154 ? -24.561 24.179 16.643 1.00 69.12 154 PRO A C 1
ATOM 1179 O O . PRO A 1 154 ? -25.395 24.746 17.346 1.00 69.12 154 PRO A O 1
ATOM 1182 N N . ARG A 1 155 ? -23.730 24.849 15.843 1.00 63.84 155 ARG A N 1
ATOM 1183 C CA . ARG A 1 155 ? -23.949 26.256 15.507 1.00 63.84 155 ARG A CA 1
ATOM 1184 C C . ARG A 1 155 ? -25.105 26.311 14.514 1.00 63.84 155 ARG A C 1
ATOM 1186 O O . ARG A 1 155 ? -25.048 25.612 13.504 1.00 63.84 155 ARG A O 1
ATOM 1193 N N . ASP A 1 156 ? -26.126 27.105 14.823 1.00 60.91 156 ASP A N 1
ATOM 1194 C CA . ASP A 1 156 ? -27.182 27.430 13.865 1.00 60.91 156 ASP A CA 1
ATOM 1195 C C . ASP A 1 156 ? -26.569 28.092 12.617 1.00 60.91 156 ASP A C 1
ATOM 1197 O O . ASP A 1 156 ? -25.555 28.795 12.717 1.00 60.91 156 ASP A O 1
ATOM 1201 N N . ALA A 1 157 ? -27.159 27.787 11.458 1.00 53.41 157 ALA A N 1
ATOM 1202 C CA . ALA A 1 157 ? -26.730 28.237 10.132 1.00 53.41 157 ALA A CA 1
ATOM 1203 C C . ALA A 1 157 ? -26.880 29.752 9.927 1.00 53.41 157 ALA A C 1
ATOM 1205 O O . ALA A 1 157 ? -27.865 30.329 10.445 1.00 53.41 157 ALA A O 1
#